Protein AF-A0A2S8GPB6-F1 (afdb_monomer_lite)

Structure (mmCIF, N/CA/C/O backbone):
data_AF-A0A2S8GPB6-F1
#
_entry.id   AF-A0A2S8GPB6-F1
#
loop_
_atom_site.group_PDB
_atom_site.id
_atom_site.type_symbol
_atom_site.label_atom_id
_atom_site.label_alt_id
_atom_site.label_comp_id
_atom_site.label_asym_id
_atom_site.label_entity_id
_atom_site.label_seq_id
_atom_site.pdbx_PDB_ins_code
_atom_site.Cartn_x
_atom_site.Cartn_y
_atom_site.Cartn_z
_atom_site.occupancy
_atom_site.B_iso_or_equiv
_atom_site.auth_seq_id
_atom_site.auth_comp_id
_atom_site.auth_asym_id
_atom_site.auth_atom_id
_atom_site.pdbx_PDB_model_num
ATOM 1 N N . MET A 1 1 ? 5.953 -8.378 -3.420 1.00 75.75 1 MET A N 1
ATOM 2 C CA . MET A 1 1 ? 4.916 -8.038 -2.423 1.00 75.75 1 MET A CA 1
ATOM 3 C C . MET A 1 1 ? 3.879 -9.147 -2.400 1.00 75.75 1 MET A C 1
ATOM 5 O O . MET A 1 1 ? 3.564 -9.660 -3.466 1.00 75.75 1 MET A O 1
ATOM 9 N N . TYR A 1 2 ? 3.352 -9.498 -1.227 1.00 85.06 2 TYR A N 1
ATOM 10 C CA . TYR A 1 2 ? 2.272 -10.473 -1.093 1.00 85.06 2 TYR A CA 1
ATOM 11 C C . TYR A 1 2 ? 1.125 -9.850 -0.297 1.00 85.06 2 TYR A C 1
ATOM 13 O O . TYR A 1 2 ? 1.349 -9.330 0.795 1.00 85.06 2 TYR A O 1
ATOM 21 N N . LEU A 1 3 ? -0.078 -9.871 -0.869 1.00 90.81 3 LEU A N 1
ATOM 22 C CA . LEU A 1 3 ? -1.301 -9.478 -0.171 1.00 90.81 3 LEU A CA 1
ATOM 23 C C . LEU A 1 3 ? -1.872 -10.698 0.555 1.00 90.81 3 LEU A C 1
ATOM 25 O O . LEU A 1 3 ? -1.754 -11.819 0.051 1.00 90.81 3 LEU A O 1
ATOM 29 N N . ASP A 1 4 ? -2.488 -10.489 1.714 1.00 92.75 4 ASP A N 1
ATOM 30 C CA . ASP A 1 4 ? -3.234 -11.539 2.399 1.00 92.75 4 ASP A CA 1
ATOM 31 C C . ASP A 1 4 ? -4.454 -11.932 1.540 1.00 92.75 4 ASP A C 1
ATOM 33 O O . ASP A 1 4 ? -5.313 -11.088 1.269 1.00 92.75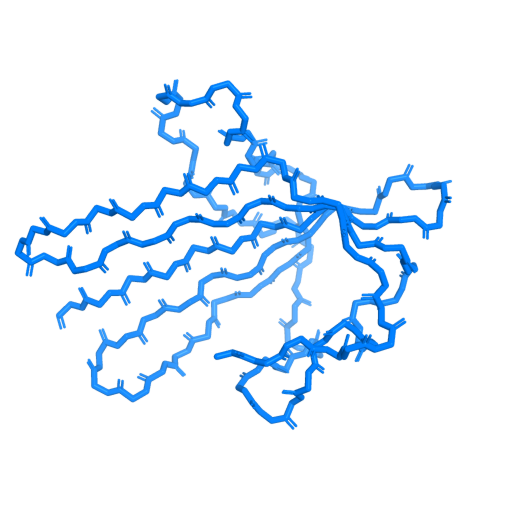 4 ASP A O 1
ATOM 37 N N . PRO A 1 5 ? -4.564 -13.199 1.090 1.00 92.69 5 PRO A N 1
ATOM 38 C CA . PRO A 1 5 ? -5.638 -13.632 0.197 1.00 92.69 5 PRO A CA 1
ATOM 39 C C . PRO A 1 5 ? -7.024 -13.638 0.858 1.00 92.69 5 PRO A C 1
ATOM 41 O O . PRO A 1 5 ? -8.026 -13.798 0.161 1.00 92.69 5 PRO A O 1
ATOM 44 N N . SER A 1 6 ? -7.103 -13.508 2.185 1.00 95.12 6 SER A N 1
ATOM 45 C CA . SER A 1 6 ? -8.370 -13.385 2.909 1.00 95.12 6 SER A CA 1
ATOM 46 C C . SER A 1 6 ? -8.973 -11.980 2.824 1.00 95.12 6 SER A C 1
ATOM 48 O O . SER A 1 6 ? -10.185 -11.828 2.995 1.00 95.12 6 SER A O 1
ATOM 50 N N . VAL A 1 7 ? -8.163 -10.961 2.513 1.00 95.88 7 VAL A N 1
ATOM 51 C CA . VAL A 1 7 ? -8.636 -9.588 2.332 1.00 95.88 7 VAL A CA 1
ATOM 52 C C . VAL A 1 7 ? -9.190 -9.436 0.921 1.00 95.88 7 VAL A C 1
ATOM 54 O O . VAL A 1 7 ? -8.484 -9.577 -0.078 1.00 95.88 7 VAL A O 1
ATOM 57 N N . LYS A 1 8 ? -10.481 -9.116 0.823 1.00 97.00 8 LYS A N 1
ATOM 58 C CA . LYS A 1 8 ? -11.099 -8.790 -0.462 1.00 97.00 8 LYS A CA 1
ATOM 59 C C . LYS A 1 8 ? -10.541 -7.458 -0.970 1.00 97.00 8 LYS A C 1
ATOM 61 O O . LYS A 1 8 ? -10.507 -6.478 -0.225 1.00 97.00 8 LYS A O 1
ATOM 66 N N . ILE A 1 9 ? -10.175 -7.416 -2.250 1.00 96.81 9 ILE A N 1
ATOM 67 C CA . ILE A 1 9 ? -9.761 -6.192 -2.939 1.00 96.81 9 ILE A CA 1
ATOM 68 C C . ILE A 1 9 ? -10.636 -5.928 -4.165 1.00 96.81 9 ILE A C 1
ATOM 70 O O . ILE A 1 9 ? -11.002 -6.860 -4.881 1.00 96.81 9 ILE A O 1
ATOM 74 N N . ASP A 1 10 ? -10.920 -4.655 -4.423 1.00 97.25 10 ASP A N 1
ATOM 75 C CA . ASP A 1 10 ? -11.566 -4.177 -5.643 1.00 97.25 10 ASP A CA 1
ATOM 76 C C . ASP A 1 10 ? -10.550 -3.333 -6.440 1.00 97.25 10 ASP A C 1
ATOM 78 O O . ASP A 1 10 ? -10.212 -2.215 -6.029 1.00 97.25 10 ASP A O 1
ATOM 82 N N . PRO A 1 11 ? -10.009 -3.850 -7.561 1.00 96.06 11 PRO A N 1
ATOM 83 C CA . PRO A 1 11 ? -9.040 -3.126 -8.378 1.00 96.06 11 PRO A CA 1
ATOM 84 C C . PRO A 1 11 ? -9.634 -1.842 -8.964 1.00 96.06 11 PRO A C 1
ATOM 86 O O . PRO A 1 11 ? -10.737 -1.858 -9.508 1.00 96.06 11 PRO A O 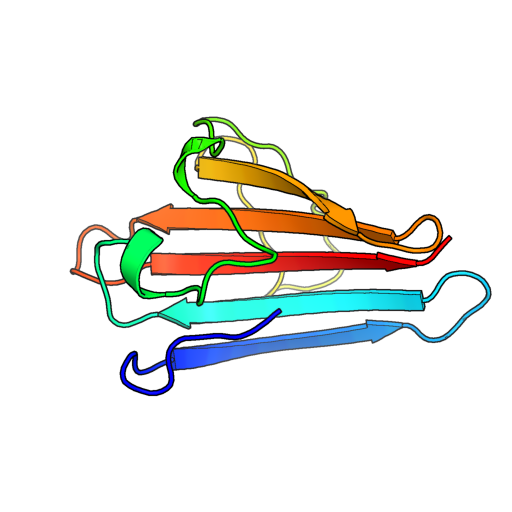1
ATOM 89 N N . GLN A 1 12 ? -8.882 -0.742 -8.904 1.00 94.62 12 GLN A N 1
ATOM 90 C CA . GLN A 1 12 ? -9.285 0.543 -9.488 1.00 94.62 12 GLN A CA 1
ATOM 91 C C . GLN A 1 12 ? -8.423 0.950 -10.682 1.00 94.62 12 GLN A C 1
ATOM 93 O O . GLN A 1 12 ? -8.916 1.607 -11.598 1.00 94.62 12 GLN A O 1
ATOM 98 N N . GLY A 1 13 ? -7.153 0.550 -10.699 1.00 92.62 13 GLY A N 1
ATOM 99 C CA . GLY A 1 13 ? -6.276 0.805 -11.829 1.00 92.62 13 GLY A CA 1
ATOM 100 C C . GLY A 1 13 ? -4.927 0.117 -11.704 1.00 92.62 13 GLY A C 1
ATOM 101 O O . GLY A 1 13 ? -4.476 -0.236 -10.612 1.00 92.62 13 GLY A O 1
ATOM 102 N N . PHE A 1 14 ? -4.314 -0.093 -12.861 1.00 91.25 14 PHE A N 1
ATOM 103 C CA . PHE A 1 14 ? -3.017 -0.725 -13.010 1.00 91.25 14 PHE A CA 1
ATOM 104 C C . PHE A 1 14 ? -2.302 -0.121 -14.213 1.00 91.25 14 PHE A C 1
ATOM 106 O O . PHE A 1 14 ? -2.914 0.103 -15.260 1.00 91.25 14 PHE A O 1
ATOM 113 N N . GLU A 1 15 ? -1.008 0.110 -14.055 1.00 89.44 15 GLU A N 1
ATOM 114 C CA . GLU A 1 15 ? -0.105 0.513 -15.121 1.00 89.44 15 GLU A CA 1
ATOM 115 C C . GLU A 1 15 ? 1.205 -0.257 -14.973 1.00 89.44 15 GLU A C 1
ATOM 117 O O . GLU A 1 15 ? 1.754 -0.351 -13.875 1.00 89.44 15 GLU A O 1
ATOM 122 N N . LEU A 1 16 ? 1.699 -0.767 -16.099 1.00 86.38 16 LEU A N 1
ATOM 123 C CA . LEU A 1 16 ? 3.050 -1.286 -16.254 1.00 86.38 16 LEU A CA 1
ATOM 124 C C . LEU A 1 16 ? 3.707 -0.504 -17.387 1.00 86.38 16 LEU A C 1
ATOM 126 O O . LEU A 1 16 ? 3.214 -0.514 -18.517 1.00 86.38 16 LEU A O 1
ATOM 130 N N . ILE A 1 17 ? 4.793 0.182 -17.066 1.00 81.88 17 ILE A N 1
ATOM 131 C CA . ILE A 1 17 ? 5.653 0.877 -18.010 1.00 81.88 17 ILE A CA 1
ATOM 132 C C . ILE A 1 17 ? 6.953 0.076 -18.073 1.00 81.88 17 ILE A C 1
ATOM 134 O O . ILE A 1 17 ? 7.723 0.069 -17.119 1.00 81.88 17 ILE A O 1
ATOM 138 N N . ASP A 1 18 ? 7.160 -0.599 -19.198 1.00 69.06 18 ASP A N 1
ATOM 139 C CA . ASP A 1 18 ? 8.362 -1.379 -19.506 1.00 69.06 18 ASP A CA 1
ATOM 140 C C . ASP A 1 18 ? 9.240 -0.534 -20.454 1.00 69.06 18 ASP A C 1
ATOM 142 O O . ASP A 1 18 ? 8.909 -0.365 -21.635 1.00 69.0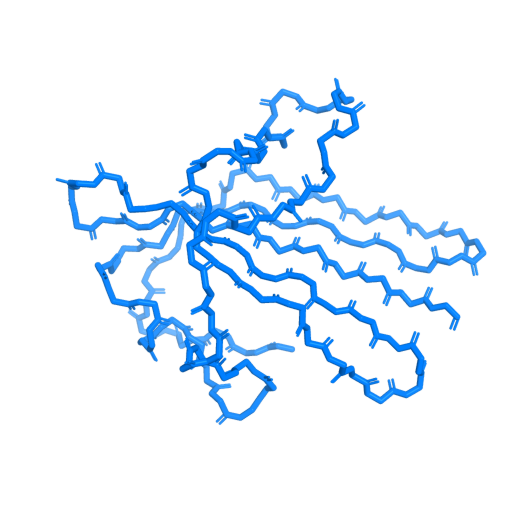6 18 ASP A O 1
ATOM 146 N N . TRP A 1 19 ? 10.269 0.123 -19.900 1.00 66.88 19 TRP A N 1
ATOM 147 C CA . TRP A 1 19 ? 11.269 0.945 -20.612 1.00 66.88 19 TRP A CA 1
ATOM 148 C C . TRP A 1 19 ? 12.674 0.710 -20.007 1.00 66.88 19 TRP A C 1
ATOM 150 O O . TRP A 1 19 ? 13.008 -0.414 -19.667 1.00 66.88 19 TRP A O 1
ATOM 160 N N . MET A 1 20 ? 13.556 1.722 -19.938 1.00 61.00 20 MET A N 1
ATOM 161 C CA . MET A 1 20 ? 14.896 1.576 -19.335 1.00 61.00 20 MET A CA 1
ATOM 162 C C . MET A 1 20 ? 14.851 1.325 -17.819 1.00 61.00 20 MET A C 1
ATOM 164 O O . MET A 1 20 ? 15.741 0.644 -17.322 1.00 61.00 20 MET A O 1
ATOM 168 N N . ASP A 1 21 ? 13.817 1.840 -17.145 1.00 63.88 21 ASP A N 1
ATOM 169 C CA . ASP A 1 21 ? 13.491 1.597 -15.739 1.00 63.88 21 ASP A CA 1
ATOM 170 C C . ASP A 1 21 ? 12.108 0.923 -15.704 1.00 63.88 21 ASP A C 1
ATOM 172 O O . ASP A 1 21 ? 11.161 1.444 -16.311 1.00 63.88 21 ASP A O 1
ATOM 176 N N . ASP A 1 22 ? 11.977 -0.224 -15.029 1.00 73.94 22 ASP A N 1
ATOM 177 C CA . ASP A 1 22 ? 10.679 -0.889 -14.883 1.00 73.94 22 ASP A CA 1
ATOM 178 C C . ASP A 1 22 ? 9.851 -0.140 -13.846 1.00 73.94 22 ASP A C 1
ATOM 180 O O . ASP A 1 22 ? 10.238 0.023 -12.686 1.00 73.94 22 ASP A O 1
ATOM 184 N N . PHE A 1 23 ? 8.678 0.319 -14.267 1.00 85.50 23 PHE A N 1
ATOM 185 C CA . PHE A 1 23 ? 7.815 1.135 -13.437 1.00 85.50 23 PHE A CA 1
ATOM 186 C C . PHE A 1 23 ? 6.394 0.580 -13.406 1.00 85.50 23 PHE A C 1
ATOM 188 O O . PHE A 1 23 ? 5.763 0.379 -14.442 1.00 85.50 23 PHE A O 1
ATOM 195 N N . SER A 1 24 ? 5.861 0.343 -12.208 1.00 89.06 24 SER A N 1
ATOM 196 C CA . SER A 1 24 ? 4.507 -0.183 -12.020 1.00 89.06 24 SER A CA 1
ATOM 197 C C . SER A 1 24 ? 3.702 0.640 -11.026 1.00 89.06 24 SER A C 1
ATOM 199 O O . SER A 1 24 ? 4.200 1.021 -9.966 1.00 89.06 24 SER A O 1
ATOM 201 N N . ARG A 1 25 ? 2.415 0.837 -11.322 1.00 91.94 25 ARG A N 1
ATOM 202 C CA . ARG A 1 25 ? 1.439 1.432 -10.401 1.00 91.94 25 ARG A CA 1
ATOM 203 C C . ARG A 1 25 ? 0.250 0.520 -10.198 1.00 91.94 25 ARG A C 1
ATOM 205 O O . ARG A 1 25 ? -0.309 -0.012 -11.155 1.00 91.94 25 ARG A O 1
ATOM 212 N N . PHE A 1 26 ? -0.196 0.433 -8.954 1.00 93.06 26 PHE A N 1
ATOM 213 C CA . PHE A 1 26 ? -1.400 -0.286 -8.567 1.00 93.06 26 PHE A CA 1
ATOM 214 C C . PHE A 1 26 ? -2.250 0.598 -7.666 1.00 93.06 26 PHE A C 1
ATOM 216 O O . PHE A 1 26 ? -1.752 1.155 -6.688 1.00 93.06 26 PHE A O 1
ATOM 223 N N . LYS A 1 27 ? -3.545 0.682 -7.971 1.00 95.38 27 LYS A N 1
ATOM 224 C CA . LYS A 1 27 ? -4.542 1.269 -7.078 1.00 95.38 27 LYS A CA 1
ATOM 225 C C . LYS A 1 27 ? -5.708 0.314 -6.900 1.00 95.38 27 LYS A C 1
ATOM 227 O O . LYS A 1 27 ? -6.264 -0.190 -7.880 1.00 95.38 27 LYS A O 1
ATOM 232 N N . PHE A 1 28 ? -6.105 0.088 -5.658 1.00 96.69 28 PHE A N 1
ATOM 233 C CA . PHE A 1 28 ? -7.244 -0.758 -5.320 1.00 96.69 28 PHE A CA 1
ATOM 234 C C . PHE A 1 28 ? -7.863 -0.334 -3.989 1.00 96.69 28 PHE A C 1
ATOM 236 O O . PHE A 1 28 ? -7.236 0.360 -3.192 1.00 96.69 28 PHE A O 1
ATOM 243 N N . VAL A 1 29 ? -9.099 -0.767 -3.753 1.00 97.62 29 VAL A N 1
ATOM 244 C CA . VAL A 1 29 ? -9.754 -0.665 -2.444 1.00 97.62 29 VAL A CA 1
ATOM 245 C C . VAL A 1 29 ? -9.623 -2.002 -1.735 1.00 97.62 29 VAL A C 1
ATOM 247 O O . VAL A 1 29 ? -9.965 -3.033 -2.309 1.00 97.62 29 VAL A O 1
ATOM 250 N N . ALA A 1 30 ? -9.133 -1.997 -0.501 1.00 97.69 30 ALA A N 1
ATOM 251 C CA . ALA A 1 30 ? -9.081 -3.164 0.366 1.00 97.69 30 ALA A CA 1
ATOM 252 C C . ALA A 1 30 ? -10.230 -3.118 1.378 1.00 97.69 30 ALA A C 1
ATOM 254 O O . ALA A 1 30 ? -10.446 -2.099 2.030 1.00 97.69 30 ALA A O 1
ATOM 255 N N . HIS A 1 31 ? -10.948 -4.230 1.536 1.00 97.44 31 HIS A N 1
ATOM 256 C CA . HIS A 1 31 ? -12.055 -4.371 2.492 1.00 97.44 31 HIS A CA 1
ATOM 257 C C . HIS A 1 31 ? -11.523 -4.734 3.883 1.00 97.44 31 HIS A C 1
ATOM 259 O O . HIS A 1 31 ? -11.706 -5.848 4.373 1.00 97.44 31 HIS A O 1
ATOM 265 N N . THR A 1 32 ? -10.790 -3.799 4.474 1.00 96.56 32 THR A N 1
ATOM 266 C CA . THR A 1 32 ? -10.245 -3.829 5.836 1.00 96.56 32 THR A CA 1
ATOM 267 C C . THR A 1 32 ? -10.067 -2.384 6.292 1.00 96.56 32 THR A C 1
ATOM 269 O O . THR A 1 32 ? -9.911 -1.509 5.451 1.00 96.56 32 THR A O 1
ATOM 272 N N . ASP A 1 33 ? -10.064 -2.135 7.596 1.00 95.12 33 ASP A N 1
ATOM 273 C CA . ASP A 1 33 ? -9.691 -0.863 8.231 1.00 95.12 33 ASP A CA 1
ATOM 274 C C . ASP A 1 33 ? -8.237 -0.867 8.740 1.00 95.12 33 ASP A C 1
ATOM 276 O O . ASP A 1 33 ? -7.683 0.154 9.137 1.00 95.12 33 ASP A O 1
ATOM 280 N N . ASP A 1 34 ? -7.600 -2.037 8.721 1.00 94.75 34 ASP A N 1
ATOM 281 C CA . ASP A 1 34 ? -6.280 -2.271 9.284 1.00 94.75 34 ASP A CA 1
ATOM 282 C C . ASP A 1 34 ? -5.303 -2.689 8.184 1.00 94.75 34 ASP A C 1
ATOM 284 O O . ASP A 1 34 ? -5.378 -3.798 7.640 1.00 94.75 34 ASP A O 1
ATOM 288 N N . ILE A 1 35 ? -4.369 -1.788 7.870 1.00 94.94 35 ILE A N 1
ATOM 289 C CA . ILE A 1 35 ? -3.346 -1.989 6.841 1.00 94.94 35 ILE A CA 1
ATOM 290 C C . ILE A 1 35 ? -2.399 -3.149 7.182 1.00 94.94 35 ILE A C 1
ATOM 292 O O . ILE A 1 35 ? -1.878 -3.801 6.277 1.00 94.94 35 ILE A O 1
ATOM 296 N N . SER A 1 36 ? -2.209 -3.463 8.470 1.00 94.12 36 SER A N 1
ATOM 297 C CA . SER A 1 36 ? -1.330 -4.558 8.901 1.00 94.12 36 SER A CA 1
ATOM 298 C C . SER A 1 36 ? -1.878 -5.940 8.535 1.00 94.12 36 SER A C 1
ATOM 300 O O . SER A 1 36 ? -1.112 -6.895 8.433 1.00 94.12 36 SER A O 1
ATOM 302 N N . LYS A 1 37 ? -3.189 -6.043 8.272 1.00 94.00 37 LYS A N 1
ATOM 303 C CA . LYS A 1 37 ? -3.842 -7.266 7.778 1.00 94.00 37 LYS A CA 1
ATOM 304 C C . LYS A 1 37 ? -3.732 -7.431 6.264 1.00 94.00 37 LYS A C 1
ATOM 306 O O . LYS A 1 37 ? -4.000 -8.511 5.757 1.00 94.00 37 LYS A O 1
ATOM 311 N N . LEU A 1 38 ? -3.400 -6.366 5.530 1.00 94.75 38 LEU A N 1
ATOM 312 C CA . LEU A 1 38 ? -3.391 -6.397 4.069 1.00 94.75 38 LEU A CA 1
ATOM 313 C C . LEU A 1 38 ? -2.133 -7.062 3.510 1.00 94.75 38 LEU A C 1
ATOM 315 O O . LEU A 1 38 ? -2.215 -7.789 2.523 1.00 94.75 38 LEU A O 1
ATOM 319 N N . PHE A 1 39 ? -0.970 -6.790 4.099 1.00 92.44 39 PHE A N 1
ATOM 320 C CA . PHE A 1 39 ? 0.306 -7.264 3.574 1.00 92.44 39 PHE A CA 1
ATOM 321 C C . PHE A 1 39 ? 0.861 -8.421 4.394 1.00 92.44 39 PHE A C 1
ATOM 323 O O . PHE A 1 39 ? 0.976 -8.346 5.614 1.00 92.44 39 PHE A O 1
ATOM 330 N N . LEU A 1 40 ? 1.305 -9.469 3.703 1.00 87.88 40 LEU A N 1
ATOM 331 C CA . LEU A 1 40 ? 2.101 -10.524 4.314 1.00 87.88 40 LEU A CA 1
ATOM 332 C C . LEU A 1 40 ? 3.547 -10.015 4.418 1.00 87.88 40 LEU A C 1
ATOM 334 O O . LEU A 1 40 ? 4.268 -9.941 3.422 1.00 87.88 40 LEU A O 1
ATOM 338 N N . ASN A 1 41 ? 3.955 -9.602 5.619 1.00 75.12 41 ASN A N 1
ATOM 339 C CA . ASN A 1 41 ? 5.332 -9.200 5.919 1.00 75.12 41 ASN A CA 1
ATOM 340 C C . ASN A 1 41 ? 6.260 -10.432 5.849 1.00 75.12 41 ASN A C 1
ATOM 342 O O . ASN A 1 41 ? 5.934 -11.439 6.494 1.00 75.12 41 ASN A O 1
ATOM 346 N N . PRO A 1 42 ? 7.415 -10.395 5.144 1.00 79.44 42 PRO A N 1
ATOM 347 C CA . PRO A 1 42 ? 8.012 -9.315 4.323 1.00 79.44 42 PRO A CA 1
ATOM 348 C C . PRO A 1 42 ? 7.589 -9.307 2.834 1.00 79.44 42 PRO A C 1
ATOM 350 O O . PRO A 1 42 ? 7.177 -10.344 2.308 1.00 79.44 42 PRO A O 1
ATOM 353 N N . PRO A 1 43 ? 7.735 -8.171 2.097 1.00 81.62 43 PRO A N 1
ATOM 354 C CA . PRO A 1 43 ? 8.620 -7.020 2.376 1.00 81.62 43 PRO A CA 1
ATOM 355 C C . PRO A 1 43 ? 7.964 -5.765 2.977 1.00 81.62 43 PRO A C 1
ATOM 357 O O . PRO A 1 43 ? 8.672 -4.804 3.256 1.00 81.62 43 PRO A O 1
ATOM 360 N N . VAL A 1 44 ? 6.642 -5.735 3.160 1.00 89.38 44 VAL A N 1
ATOM 361 C CA . VAL A 1 44 ? 5.952 -4.544 3.682 1.00 89.38 44 VAL A CA 1
ATOM 362 C C . VAL A 1 44 ? 5.860 -4.625 5.202 1.00 89.38 44 VAL A C 1
ATOM 364 O O . VAL A 1 44 ? 5.138 -5.460 5.742 1.00 89.38 44 VAL A O 1
ATOM 367 N N . ASP A 1 45 ? 6.581 -3.740 5.884 1.00 91.88 45 ASP A N 1
ATOM 368 C CA . ASP A 1 45 ? 6.417 -3.466 7.312 1.00 91.88 45 ASP A CA 1
ATOM 369 C C . ASP A 1 45 ? 5.526 -2.231 7.493 1.00 91.88 45 ASP A C 1
ATOM 371 O O . ASP A 1 45 ? 5.924 -1.105 7.198 1.00 91.88 45 ASP A O 1
ATOM 375 N N . THR A 1 46 ? 4.295 -2.416 7.959 1.00 92.44 46 THR A N 1
ATOM 376 C CA . THR A 1 46 ? 3.357 -1.299 8.135 1.00 92.44 46 THR A CA 1
ATOM 377 C C . THR A 1 46 ? 3.694 -0.422 9.341 1.00 92.44 46 THR A C 1
ATOM 379 O O . THR A 1 46 ? 3.190 0.693 9.434 1.00 92.44 46 THR A O 1
ATOM 382 N N . SER A 1 47 ? 4.558 -0.877 10.259 1.00 93.94 47 SER A N 1
ATOM 383 C CA . SER A 1 47 ? 4.919 -0.118 11.465 1.00 93.94 47 SER A CA 1
ATOM 384 C C . SER A 1 47 ? 5.775 1.119 11.175 1.00 93.94 47 SER A C 1
ATOM 386 O O . SER A 1 47 ? 5.807 2.050 11.980 1.00 93.94 47 SER A O 1
ATOM 388 N N . ILE A 1 48 ? 6.436 1.156 10.013 1.00 94.38 48 ILE A N 1
ATOM 389 C CA . ILE A 1 48 ? 7.246 2.299 9.577 1.00 94.38 48 ILE A CA 1
ATOM 390 C C . ILE A 1 48 ? 6.440 3.353 8.806 1.00 94.38 48 ILE A C 1
ATOM 392 O O . ILE A 1 48 ? 6.983 4.418 8.501 1.00 94.38 48 ILE A O 1
ATOM 396 N N . MET A 1 49 ? 5.167 3.077 8.493 1.00 94.94 49 MET A N 1
ATOM 397 C CA . MET A 1 49 ? 4.315 3.996 7.743 1.00 94.94 49 MET A CA 1
ATOM 398 C C . MET A 1 49 ? 4.025 5.266 8.546 1.00 94.94 49 MET A C 1
ATOM 400 O O . MET A 1 49 ? 3.754 5.224 9.746 1.00 94.94 49 MET A O 1
ATOM 404 N N . LYS A 1 50 ? 4.080 6.417 7.874 1.00 95.00 50 LYS A N 1
ATOM 405 C CA . LYS A 1 50 ? 3.892 7.737 8.485 1.00 95.00 50 LYS A CA 1
ATOM 406 C C . LYS A 1 50 ? 2.789 8.516 7.777 1.00 95.00 50 LYS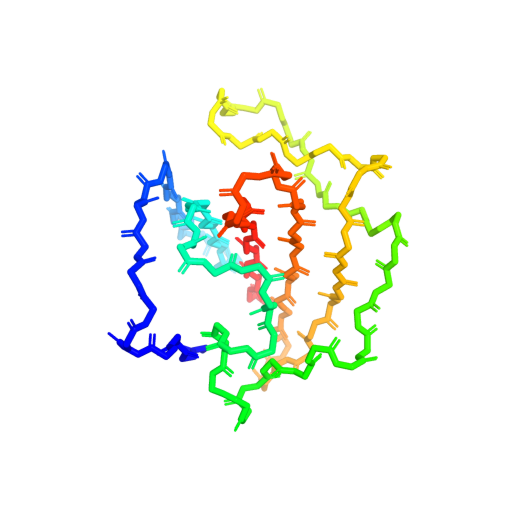 A C 1
ATOM 408 O O . LYS A 1 50 ? 2.654 8.387 6.559 1.00 95.00 50 LYS A O 1
ATOM 413 N N . PRO A 1 51 ? 2.022 9.341 8.512 1.00 93.69 51 PRO A N 1
ATOM 414 C CA . PRO A 1 51 ? 1.062 10.250 7.903 1.00 93.69 51 PRO A CA 1
ATOM 415 C C . PRO A 1 51 ? 1.778 11.291 7.037 1.00 93.69 51 PRO A C 1
ATOM 417 O O . PRO A 1 51 ? 2.970 11.560 7.221 1.00 93.69 51 PRO A O 1
ATOM 420 N N . SER A 1 52 ? 1.028 11.920 6.133 1.00 91.44 52 SER A N 1
ATOM 421 C CA . SER A 1 52 ? 1.544 12.906 5.174 1.00 91.44 52 SER A CA 1
ATOM 422 C C . SER A 1 52 ? 2.628 12.335 4.250 1.00 91.44 52 SER A C 1
ATOM 424 O O . SER A 1 52 ? 3.536 13.057 3.824 1.00 91.44 52 SER A O 1
ATOM 426 N N . PHE A 1 53 ? 2.544 11.035 3.954 1.00 93.31 53 PHE A N 1
ATOM 427 C CA . PHE A 1 53 ? 3.387 10.391 2.959 1.00 93.31 53 PHE A CA 1
ATOM 428 C C . PHE A 1 53 ? 3.074 10.970 1.577 1.00 93.31 53 PHE A C 1
ATOM 430 O O . PHE A 1 53 ? 1.919 11.212 1.227 1.00 93.31 53 PHE A O 1
ATOM 437 N N . LYS A 1 54 ? 4.112 11.236 0.786 1.00 90.50 54 LYS A N 1
ATOM 438 C CA . LYS A 1 54 ? 3.960 11.843 -0.535 1.00 90.50 54 LYS A CA 1
ATOM 439 C C . LYS A 1 54 ? 4.287 10.805 -1.590 1.00 90.50 54 LYS A C 1
ATOM 441 O O . LYS A 1 54 ? 5.398 10.301 -1.610 1.00 90.50 54 LYS A O 1
ATOM 446 N N . MET A 1 55 ? 3.332 10.560 -2.475 1.00 89.25 55 MET A N 1
ATOM 447 C CA . MET A 1 55 ? 3.542 9.830 -3.721 1.00 89.25 55 MET A CA 1
ATOM 448 C C . MET A 1 55 ? 3.419 10.788 -4.895 1.00 89.25 55 MET A C 1
ATOM 450 O O . MET A 1 55 ? 2.690 11.784 -4.819 1.00 89.25 55 MET A O 1
ATOM 454 N N . ASP A 1 56 ? 4.124 10.479 -5.979 1.00 83.31 56 ASP A N 1
ATOM 455 C CA . ASP A 1 56 ? 4.052 11.279 -7.190 1.00 83.31 56 ASP A CA 1
ATOM 456 C C . ASP A 1 56 ? 2.683 11.126 -7.864 1.00 83.31 56 ASP A C 1
ATOM 458 O O . ASP A 1 56 ? 2.232 10.025 -8.196 1.00 83.31 56 ASP A O 1
ATOM 462 N N . ASN A 1 57 ? 2.031 12.261 -8.094 1.00 81.44 57 ASN A N 1
ATOM 463 C CA . ASN A 1 57 ? 0.835 12.355 -8.908 1.00 81.44 57 ASN A CA 1
ATOM 464 C C . ASN A 1 57 ? 1.216 13.057 -10.211 1.00 81.44 57 ASN A C 1
ATOM 466 O O . ASN A 1 57 ? 1.152 14.282 -10.316 1.00 81.44 57 ASN A O 1
ATOM 470 N N . ASN A 1 58 ? 1.595 12.272 -11.217 1.00 75.75 58 ASN A N 1
ATOM 471 C CA . ASN A 1 58 ? 1.979 12.811 -12.519 1.00 75.75 58 ASN A CA 1
ATOM 472 C C . ASN A 1 58 ? 0.785 13.382 -13.321 1.00 75.75 58 ASN A C 1
ATOM 474 O O . ASN A 1 58 ? 0.974 13.862 -14.439 1.00 75.75 58 ASN A O 1
ATOM 478 N N . GLY A 1 59 ? -0.443 13.311 -12.784 1.00 73.56 59 GLY A N 1
ATOM 479 C CA . GLY A 1 59 ? -1.666 13.866 -13.369 1.00 73.56 59 GLY A CA 1
ATOM 480 C C . GLY A 1 59 ? -2.105 13.220 -14.685 1.00 73.56 59 GLY A C 1
ATOM 481 O O . GLY A 1 59 ? -3.063 13.687 -15.302 1.00 73.56 59 GLY A O 1
ATOM 482 N N . GLN A 1 60 ? -1.422 12.165 -15.138 1.00 76.69 60 GLN A N 1
ATOM 483 C CA . GLN A 1 60 ? -1.696 11.535 -16.431 1.00 76.69 60 GLN A CA 1
ATOM 484 C C . GLN A 1 60 ? -2.934 10.637 -16.384 1.00 76.69 60 GLN A C 1
ATOM 486 O O . GLN A 1 60 ? -3.629 10.491 -17.391 1.00 76.69 60 GLN A O 1
ATOM 491 N N . TYR A 1 61 ? -3.253 10.079 -15.214 1.00 80.06 61 TYR A N 1
ATOM 492 C CA . TYR A 1 61 ? -4.345 9.128 -15.054 1.00 80.06 61 TYR A CA 1
ATOM 493 C C . TYR A 1 61 ? -5.386 9.628 -14.068 1.00 80.06 61 TYR A C 1
ATOM 495 O O . TYR A 1 61 ? -5.086 9.902 -12.914 1.00 80.06 61 TYR A O 1
ATOM 503 N N . ARG A 1 62 ? -6.654 9.649 -14.496 1.00 85.06 62 ARG A N 1
ATOM 504 C CA . ARG A 1 62 ? -7.782 10.002 -13.614 1.00 85.06 62 ARG A CA 1
ATOM 505 C C . ARG A 1 62 ? -7.940 9.055 -12.427 1.00 85.06 62 ARG A C 1
ATOM 507 O O . ARG A 1 62 ? -8.522 9.447 -11.428 1.00 85.06 62 ARG A O 1
ATOM 514 N N . TRP A 1 63 ? -7.488 7.811 -12.572 1.00 90.94 63 TRP A N 1
ATOM 515 C CA . TRP A 1 63 ? -7.545 6.814 -11.510 1.00 90.94 63 TRP A CA 1
ATOM 516 C C . TRP A 1 63 ? -6.327 6.877 -10.581 1.00 90.94 63 TRP A C 1
ATOM 518 O O . TRP A 1 63 ? -6.424 6.352 -9.482 1.00 90.94 63 TRP A O 1
ATOM 528 N N . TRP A 1 64 ? -5.210 7.495 -10.991 1.00 91.81 64 TRP A N 1
ATOM 529 C CA . TRP A 1 64 ? -4.008 7.659 -10.169 1.00 91.81 64 TRP A CA 1
ATOM 530 C C . TRP A 1 64 ? -3.970 9.070 -9.589 1.00 91.81 64 TRP A C 1
ATOM 532 O O . TRP A 1 64 ? -3.439 10.007 -10.179 1.00 91.81 64 TRP A O 1
ATOM 542 N N . ASP A 1 65 ? -4.574 9.215 -8.423 1.00 90.69 65 ASP A N 1
ATOM 543 C CA . ASP A 1 65 ? -4.805 10.481 -7.738 1.00 90.69 65 ASP A CA 1
ATOM 544 C C . ASP A 1 65 ? -4.334 10.449 -6.271 1.00 90.69 65 ASP A C 1
ATOM 546 O O . ASP A 1 65 ? -5.089 10.850 -5.382 1.00 90.69 65 ASP A O 1
ATOM 550 N N . PRO A 1 66 ? -3.093 10.006 -5.970 1.00 88.81 66 PRO A N 1
ATOM 551 C CA . PRO A 1 66 ? -2.601 10.025 -4.599 1.00 88.81 66 PRO A CA 1
ATOM 552 C C . PRO A 1 66 ? -2.635 11.458 -4.046 1.00 88.81 66 PRO A C 1
ATOM 554 O O . PRO A 1 66 ? -1.928 12.356 -4.514 1.00 88.81 66 PRO A O 1
ATOM 557 N N . SER A 1 67 ? -3.482 11.691 -3.041 1.00 77.69 67 SER A N 1
ATOM 558 C CA . SER A 1 67 ? -3.538 12.970 -2.336 1.00 77.69 67 SER A CA 1
ATOM 559 C C . SER A 1 67 ? -2.364 13.051 -1.368 1.00 77.69 67 SER A C 1
ATOM 561 O O . SER A 1 67 ? -2.377 12.446 -0.296 1.00 77.69 67 SER A O 1
ATOM 563 N N . SER A 1 68 ? -1.347 13.836 -1.723 1.00 61.75 68 SER A N 1
ATOM 564 C CA . SER A 1 68 ? -0.136 14.029 -0.910 1.00 61.75 68 SER A CA 1
ATOM 565 C C . SER A 1 68 ? -0.385 14.611 0.492 1.00 61.75 68 SER A C 1
ATOM 567 O O . SER A 1 68 ? 0.538 14.656 1.303 1.00 61.75 68 SER A O 1
ATOM 569 N N . GLN A 1 69 ? -1.609 15.062 0.794 1.00 60.22 69 GLN A N 1
ATOM 570 C CA . GLN A 1 69 ? -2.001 15.573 2.113 1.00 60.22 69 GLN A CA 1
ATOM 571 C C . GLN A 1 69 ? -2.703 14.532 2.999 1.00 60.22 69 GLN A C 1
ATOM 573 O O . GLN A 1 69 ? -2.884 14.794 4.184 1.00 60.22 69 GLN A O 1
ATOM 578 N N . CYS A 1 70 ? -3.093 13.372 2.459 1.00 77.88 70 CYS A N 1
ATOM 579 C CA . CYS A 1 70 ? -3.960 12.417 3.163 1.00 77.88 70 CYS A CA 1
ATOM 580 C C . CYS A 1 70 ? -3.380 11.003 3.281 1.00 77.88 70 CYS A C 1
ATOM 582 O O . CYS A 1 70 ? -3.977 10.168 3.955 1.00 77.88 70 CYS A O 1
ATOM 584 N N . LEU A 1 71 ? -2.247 10.710 2.639 1.00 93.38 71 LEU A N 1
ATOM 585 C CA . LEU A 1 71 ? -1.693 9.360 2.656 1.00 93.38 71 LEU A CA 1
ATOM 586 C C . LEU A 1 71 ? -0.925 9.075 3.946 1.00 93.38 71 LEU A C 1
ATOM 588 O O . LEU A 1 71 ? -0.087 9.866 4.386 1.00 93.38 71 LEU A O 1
ATOM 592 N N . THR A 1 72 ? -1.165 7.891 4.499 1.00 95.75 72 THR A N 1
ATOM 593 C CA . THR A 1 72 ? -0.241 7.228 5.421 1.00 95.75 72 THR A CA 1
ATOM 594 C C . THR A 1 72 ? 0.546 6.192 4.632 1.00 95.75 72 THR A C 1
ATOM 596 O O . THR A 1 72 ? -0.048 5.419 3.886 1.00 95.75 72 THR A O 1
ATOM 599 N N . GLY A 1 73 ? 1.873 6.188 4.730 1.00 95.94 73 GLY A N 1
ATOM 600 C CA . GLY A 1 73 ? 2.685 5.321 3.876 1.00 95.94 73 GLY A CA 1
ATOM 601 C C . GLY A 1 73 ? 4.175 5.323 4.182 1.00 95.94 73 GLY A C 1
ATOM 602 O O . GLY A 1 73 ? 4.630 6.004 5.104 1.00 95.94 73 GLY A O 1
ATOM 603 N N . ALA A 1 74 ? 4.917 4.532 3.416 1.00 95.06 74 ALA A N 1
ATOM 604 C CA . ALA A 1 74 ? 6.368 4.415 3.482 1.00 95.06 74 ALA A CA 1
ATOM 605 C C . ALA A 1 74 ? 6.952 3.979 2.131 1.00 95.06 74 ALA A C 1
ATOM 607 O O . ALA A 1 74 ? 6.276 3.336 1.325 1.00 95.06 74 ALA A O 1
ATOM 608 N N . GLU A 1 75 ? 8.228 4.305 1.944 1.00 94.25 75 GLU A N 1
ATOM 609 C CA . GLU A 1 75 ? 9.091 3.734 0.911 1.00 94.25 75 GLU A CA 1
ATOM 610 C C . GLU A 1 75 ? 9.768 2.475 1.476 1.00 94.25 75 GLU A C 1
ATOM 612 O O . GLU A 1 75 ? 10.218 2.456 2.627 1.00 94.25 75 GLU A O 1
ATOM 617 N N . TYR A 1 76 ? 9.830 1.422 0.668 1.00 92.06 76 TYR A N 1
ATOM 618 C CA . TYR A 1 76 ? 10.462 0.149 0.988 1.00 92.06 76 TYR A CA 1
ATOM 619 C C . TYR A 1 76 ? 11.604 -0.119 0.012 1.00 92.06 76 TYR A C 1
ATOM 621 O O . TYR A 1 76 ? 11.390 -0.213 -1.198 1.00 92.06 76 TYR A O 1
ATOM 629 N N . GLU A 1 77 ? 12.807 -0.316 0.548 1.00 89.19 77 GLU A N 1
ATOM 630 C CA . GLU A 1 77 ? 13.946 -0.806 -0.224 1.00 89.19 77 GLU A CA 1
ATOM 631 C C . GLU A 1 77 ? 13.780 -2.302 -0.516 1.00 89.19 77 GLU A C 1
ATOM 633 O O . GLU A 1 77 ? 13.555 -3.126 0.376 1.00 89.19 77 GLU A O 1
ATOM 638 N N . LEU A 1 78 ? 13.908 -2.664 -1.786 1.00 84.56 78 LEU A N 1
ATOM 639 C CA . LEU A 1 78 ? 13.861 -4.030 -2.283 1.00 84.56 78 LEU A CA 1
ATOM 640 C C . LEU A 1 78 ? 15.240 -4.425 -2.854 1.00 84.56 78 LEU A C 1
ATOM 642 O O . LEU A 1 78 ? 16.043 -3.565 -3.227 1.00 84.56 78 LEU A O 1
ATOM 646 N N . PRO A 1 79 ? 15.554 -5.733 -2.950 1.00 82.50 79 PRO A N 1
ATOM 647 C CA . PRO A 1 79 ? 16.818 -6.182 -3.532 1.00 82.50 79 PRO A CA 1
ATOM 648 C C . PRO A 1 79 ? 17.037 -5.653 -4.961 1.00 82.50 79 PRO A C 1
ATOM 650 O O . PRO A 1 79 ? 16.094 -5.600 -5.746 1.00 82.50 79 PRO A O 1
ATOM 653 N N . ASN A 1 80 ? 18.299 -5.383 -5.319 1.00 78.19 80 ASN A N 1
ATOM 654 C CA . ASN A 1 80 ? 18.743 -4.926 -6.648 1.00 78.19 80 ASN A CA 1
ATOM 655 C C . ASN A 1 80 ? 18.272 -3.514 -7.053 1.00 78.19 80 ASN A C 1
ATOM 657 O O . ASN A 1 80 ? 17.814 -3.341 -8.173 1.00 78.19 80 ASN A O 1
ATOM 661 N N . VAL A 1 81 ? 18.419 -2.515 -6.170 1.00 69.56 81 VAL A N 1
ATOM 662 C CA . VAL A 1 81 ? 18.119 -1.089 -6.471 1.00 69.56 81 VAL A CA 1
ATOM 663 C C . VAL A 1 81 ? 16.653 -0.875 -6.883 1.00 69.56 81 VAL A C 1
ATOM 665 O O . VAL A 1 81 ? 16.310 -0.083 -7.758 1.00 69.56 81 VAL A O 1
ATOM 668 N N . LYS A 1 82 ? 15.768 -1.624 -6.221 1.00 83.19 82 LYS A N 1
ATOM 669 C CA . LYS A 1 82 ? 14.324 -1.561 -6.412 1.00 83.19 82 LYS A CA 1
ATOM 670 C C . LYS A 1 82 ? 13.715 -0.822 -5.230 1.00 83.19 82 LYS A C 1
ATOM 672 O O . LYS A 1 82 ? 14.074 -1.096 -4.087 1.00 83.19 82 LYS A O 1
ATOM 677 N N . PHE A 1 83 ? 12.775 0.068 -5.499 1.00 89.56 83 PHE A N 1
ATOM 678 C CA . PHE A 1 83 ? 12.051 0.805 -4.470 1.00 89.56 83 PHE A CA 1
ATOM 679 C C . PHE A 1 83 ? 10.561 0.586 -4.655 1.00 89.56 83 PHE A C 1
ATOM 681 O O . PHE A 1 83 ? 10.063 0.492 -5.779 1.00 89.56 83 PHE A O 1
ATOM 688 N N . MET A 1 84 ? 9.842 0.485 -3.547 1.00 92.12 84 MET A N 1
ATOM 689 C CA . MET A 1 84 ? 8.396 0.372 -3.558 1.00 92.12 84 MET A CA 1
ATOM 690 C C . MET A 1 84 ? 7.808 1.369 -2.577 1.00 92.12 84 MET A C 1
ATOM 692 O O . MET A 1 84 ? 7.988 1.229 -1.374 1.00 92.12 84 MET A O 1
ATOM 696 N N . ASP A 1 85 ? 7.049 2.323 -3.085 1.00 93.62 85 ASP A N 1
ATOM 697 C CA . ASP A 1 85 ? 6.220 3.186 -2.264 1.00 93.62 85 ASP A CA 1
ATOM 698 C C . ASP A 1 85 ? 4.872 2.513 -2.042 1.00 93.62 85 ASP A C 1
ATOM 700 O O . ASP A 1 85 ? 4.211 2.070 -2.987 1.00 93.62 85 ASP A O 1
ATOM 704 N N . VAL A 1 86 ? 4.428 2.477 -0.790 1.00 94.88 86 VAL A N 1
ATOM 705 C CA . VAL A 1 86 ? 3.070 2.066 -0.428 1.00 94.88 86 VAL A CA 1
ATOM 706 C C . VAL A 1 86 ? 2.439 3.173 0.394 1.00 94.88 86 VAL A C 1
ATOM 708 O O . VAL A 1 86 ? 2.978 3.585 1.420 1.00 94.88 86 VAL A O 1
ATOM 711 N N . GLY A 1 87 ? 1.277 3.637 -0.047 1.00 95.44 87 GLY A N 1
ATOM 712 C CA . GLY A 1 87 ? 0.480 4.635 0.650 1.00 95.44 87 GLY A CA 1
ATOM 713 C C . GLY A 1 87 ? -0.978 4.215 0.695 1.00 95.44 87 GLY A C 1
ATOM 714 O O . GLY A 1 87 ? -1.469 3.547 -0.211 1.00 95.44 87 GLY A O 1
ATOM 715 N N . TYR A 1 88 ? -1.694 4.614 1.738 1.00 96.19 88 TYR A N 1
ATOM 716 C CA . TYR A 1 88 ? -3.124 4.372 1.841 1.00 96.19 88 TYR A CA 1
ATOM 717 C C . TYR A 1 88 ? -3.872 5.559 2.446 1.00 96.19 88 TYR A C 1
ATOM 719 O O . TYR A 1 88 ? -3.303 6.375 3.176 1.00 96.19 88 TYR A O 1
ATOM 727 N N . VAL A 1 89 ? -5.161 5.635 2.122 1.00 95.56 89 VAL A N 1
ATOM 728 C CA . VAL A 1 89 ? -6.148 6.522 2.745 1.00 95.56 89 VAL A CA 1
ATOM 729 C C . VAL A 1 89 ? -7.210 5.647 3.401 1.00 95.56 89 VAL A C 1
ATOM 731 O O . VAL A 1 89 ? -7.684 4.695 2.780 1.00 95.56 89 VAL A O 1
ATOM 734 N N . ASP A 1 90 ? -7.563 5.962 4.644 1.00 94.50 90 ASP A N 1
ATOM 735 C CA . ASP A 1 90 ? -8.743 5.401 5.303 1.00 94.50 90 ASP A CA 1
ATOM 736 C C . ASP A 1 90 ? -9.994 6.095 4.750 1.00 94.50 90 ASP A C 1
ATOM 738 O O . ASP A 1 90 ? -10.078 7.325 4.758 1.00 94.50 90 ASP A O 1
ATOM 742 N N . ASN A 1 91 ? -10.931 5.311 4.216 1.00 94.44 91 ASN A N 1
ATOM 743 C CA . ASN A 1 91 ? -12.159 5.828 3.614 1.00 94.44 91 ASN A CA 1
ATOM 744 C C . ASN A 1 91 ? -13.275 6.074 4.653 1.00 94.44 91 ASN A C 1
ATOM 746 O O . ASN A 1 91 ? -14.369 6.487 4.273 1.00 94.44 91 ASN A O 1
ATOM 750 N N . GLU A 1 92 ? -13.021 5.814 5.943 1.00 94.38 92 GLU A N 1
ATOM 751 C CA . GLU A 1 92 ? -13.969 5.941 7.064 1.00 94.38 92 GLU A CA 1
ATOM 752 C C . GLU A 1 92 ? -15.220 5.041 6.955 1.00 94.38 92 GLU A C 1
ATOM 754 O O . GLU A 1 92 ? -16.197 5.209 7.687 1.00 94.38 92 GLU A O 1
ATOM 759 N N . ASP A 1 93 ? -15.196 4.048 6.065 1.00 95.62 93 ASP A N 1
ATOM 760 C CA . ASP A 1 93 ? -16.282 3.089 5.822 1.00 95.62 93 ASP A CA 1
ATOM 761 C C . ASP A 1 93 ? -15.861 1.628 6.066 1.00 95.62 93 ASP A C 1
ATOM 763 O O . ASP A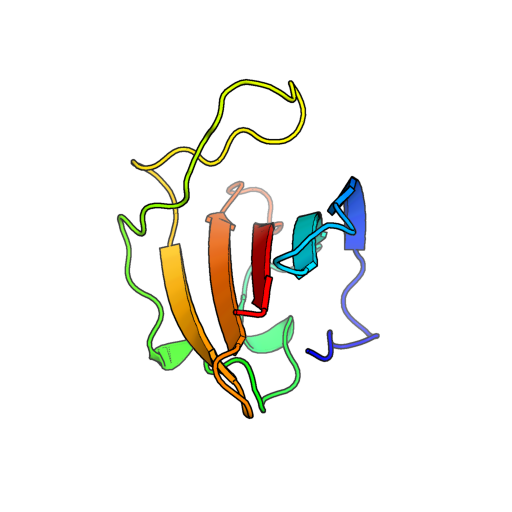 1 93 ? -16.562 0.688 5.683 1.00 95.62 93 ASP A O 1
ATOM 767 N N . GLY A 1 94 ? -14.718 1.435 6.731 1.00 96.00 94 GLY A N 1
ATOM 768 C CA . GLY A 1 94 ? -14.115 0.121 6.949 1.00 96.00 94 GLY A CA 1
ATOM 769 C C . GLY A 1 94 ? -13.322 -0.399 5.747 1.00 96.00 94 GLY A C 1
ATOM 770 O O . GLY A 1 94 ? -13.035 -1.597 5.687 1.00 96.00 94 GLY A O 1
ATOM 771 N N . THR A 1 95 ? -12.991 0.470 4.788 1.00 97.56 95 THR A N 1
ATOM 772 C CA . THR A 1 95 ? -12.121 0.154 3.652 1.00 97.56 95 THR A CA 1
ATOM 773 C C . THR A 1 95 ? -10.921 1.098 3.570 1.00 97.56 95 THR A C 1
ATOM 775 O O . THR A 1 95 ? -10.973 2.247 4.011 1.00 97.56 95 THR A O 1
ATOM 778 N N . LEU A 1 96 ? -9.837 0.625 2.949 1.00 97.12 96 LEU A N 1
ATOM 779 C CA . LEU A 1 96 ? -8.656 1.434 2.640 1.00 97.12 96 LEU A CA 1
ATOM 780 C C . LEU A 1 96 ? -8.510 1.593 1.129 1.00 97.12 96 LEU A C 1
ATOM 782 O O . LEU A 1 96 ? -8.527 0.604 0.395 1.00 97.12 96 LEU A O 1
ATOM 786 N N . THR A 1 97 ? -8.280 2.816 0.657 1.00 96.56 97 THR A N 1
ATOM 787 C CA . THR A 1 97 ? -7.789 3.043 -0.708 1.00 96.56 97 THR A CA 1
ATOM 788 C C . THR A 1 97 ? -6.271 2.959 -0.695 1.00 96.56 97 THR A C 1
ATOM 790 O O . THR A 1 97 ? -5.615 3.781 -0.058 1.00 96.56 97 THR A O 1
ATOM 793 N N . VAL A 1 98 ? -5.712 1.980 -1.401 1.00 96.25 98 VAL A N 1
ATOM 794 C CA . VAL A 1 98 ? -4.282 1.662 -1.383 1.00 96.25 98 VAL A CA 1
ATOM 795 C C . VAL A 1 98 ? -3.649 2.014 -2.721 1.00 96.25 98 VAL A C 1
ATOM 797 O O . VAL A 1 98 ? -4.176 1.682 -3.784 1.00 96.25 98 VAL A O 1
ATOM 800 N N . TYR A 1 99 ? -2.497 2.668 -2.641 1.00 95.38 99 TYR A N 1
ATOM 801 C CA . TYR A 1 99 ? -1.638 3.071 -3.742 1.00 95.38 99 TYR A CA 1
ATOM 802 C C . TYR A 1 99 ? -0.302 2.363 -3.580 1.00 95.38 99 TYR A C 1
ATOM 804 O O . TYR A 1 99 ? 0.274 2.346 -2.490 1.00 95.38 99 TYR A O 1
ATOM 812 N N . ILE A 1 100 ? 0.191 1.781 -4.666 1.00 93.81 100 ILE A N 1
ATOM 813 C CA . ILE A 1 100 ? 1.489 1.117 -4.700 1.00 93.81 100 ILE A CA 1
ATOM 814 C C . ILE A 1 100 ? 2.206 1.559 -5.956 1.00 93.81 100 ILE A C 1
ATOM 816 O O . ILE A 1 100 ? 1.642 1.492 -7.050 1.00 93.81 100 ILE A O 1
ATOM 820 N N . GLN A 1 101 ? 3.442 1.997 -5.787 1.00 91.88 101 GLN A N 1
ATOM 821 C CA . GLN A 1 101 ? 4.307 2.419 -6.868 1.00 91.88 101 GLN A CA 1
ATOM 822 C C . GLN A 1 101 ? 5.621 1.656 -6.730 1.00 91.88 101 GLN A C 1
ATOM 824 O O . GLN A 1 101 ? 6.263 1.715 -5.689 1.00 91.88 101 GLN A O 1
ATOM 829 N N . TRP A 1 102 ? 5.987 0.886 -7.747 1.00 89.12 102 TRP A N 1
ATOM 830 C CA . TRP A 1 102 ? 7.221 0.107 -7.774 1.00 89.12 102 TRP A CA 1
ATOM 831 C C . TRP A 1 102 ? 8.106 0.640 -8.895 1.00 89.12 102 TRP A C 1
ATOM 833 O O . TRP A 1 102 ? 7.646 0.804 -10.024 1.00 89.12 102 TRP A O 1
ATOM 843 N N . PHE A 1 103 ? 9.358 0.916 -8.553 1.00 85.56 103 PHE A N 1
ATOM 844 C CA . PHE A 1 103 ? 10.422 1.318 -9.454 1.00 85.56 103 PHE A CA 1
ATOM 845 C C . PHE A 1 103 ? 11.568 0.303 -9.398 1.00 85.56 103 PHE A C 1
ATOM 847 O O . PHE A 1 103 ? 12.001 -0.096 -8.310 1.00 85.56 103 PHE A O 1
ATOM 854 N N . GLU A 1 104 ? 12.078 -0.091 -10.556 1.00 82.19 104 GLU A N 1
ATOM 855 C CA . GLU A 1 104 ? 13.354 -0.785 -10.707 1.00 82.19 104 GLU A CA 1
ATOM 856 C C . GLU A 1 104 ? 14.316 0.139 -11.458 1.00 82.19 104 GLU A C 1
ATOM 858 O O . GLU A 1 104 ? 13.950 0.669 -12.505 1.00 82.19 104 GLU A O 1
ATOM 863 N N . THR A 1 105 ? 15.509 0.346 -10.895 1.00 65.31 105 THR A N 1
ATOM 864 C CA . THR A 1 105 ? 16.557 1.240 -11.426 1.00 65.31 105 THR A CA 1
ATOM 865 C C . THR A 1 105 ? 17.813 0.459 -11.784 1.00 65.31 105 THR A C 1
ATOM 867 O O . THR A 1 105 ? 18.027 -0.617 -11.174 1.00 65.31 105 THR A O 1
#

Sequence (105 aa):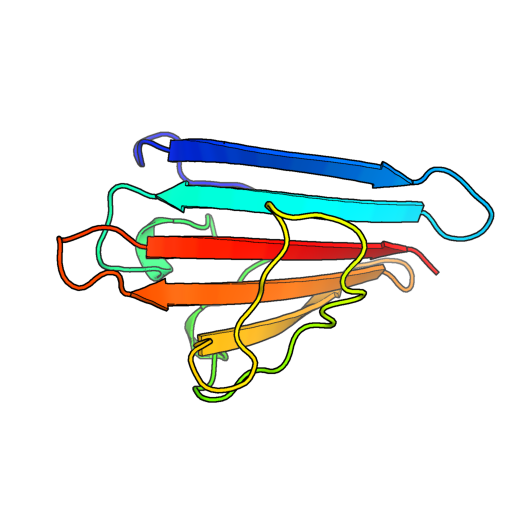
MYLDPSVKIDPQGFELIDWMDDFSRFKFVAHTDDISKLFLNPPVDTSIMKPSFKMDNNGQYRWWDPSSQCLTGAEYELPNVKFMDVGYVDNEDGTLTVYIQWFET

Organism: NCBI:txid124

pLDDT: mean 88.51, std 9.26, range [60.22, 97.69]

Secondary structure (DSSP, 8-state):
--B-TTS-EEEEEEEEE-SSSEEEEEEEEES-S-GGGTB-SSS--GGG-EET------S--TT----TTT-EEEEEEETTTEEEEEEEEE-SSS-EEEEEEEEE-

Radius of gyration: 13.1 Å; chains: 1; bounding box: 35×29×32 Å

Foldseek 3Di:
DDFDPVKDKAWQDKDWDDDPKTKIKTKIKTQAQDPVNTDDDPPDDLVPWAALADDDDPVPDPSRDPDSRAWTWDWTDDPQQKIKTKTWHRPVPRMIIIMIMIIHD